Protein AF-A0A3M1WDZ5-F1 (afdb_monomer_lite)

Sequence (108 aa):
MSLNLARPCCDQDLTQYRHKVVRDLVWSLFSPDLVSPDWPGTANLEEDWLCRMLLDLLPALSELDSDPTPLQATLAERRSGRLGESFELLIRHALSLHPDIELLAHNL

Structure (mmCIF, N/CA/C/O backbone):
data_AF-A0A3M1WDZ5-F1
#
_entry.id   AF-A0A3M1WDZ5-F1
#
loop_
_atom_site.group_PDB
_atom_site.id
_atom_site.type_symbol
_atom_site.label_atom_id
_atom_site.label_alt_id
_atom_site.label_comp_id
_atom_site.label_asym_id
_atom_site.label_entity_id
_atom_site.label_seq_id
_atom_site.pdbx_PDB_ins_code
_atom_site.Cartn_x
_atom_site.Cartn_y
_atom_site.Cartn_z
_atom_site.occupancy
_atom_site.B_iso_or_equiv
_atom_site.auth_seq_id
_atom_site.auth_comp_id
_atom_site.auth_asym_id
_atom_site.auth_atom_id
_atom_site.pdbx_PDB_model_num
ATOM 1 N N . MET A 1 1 ? 2.492 11.455 -30.131 1.00 33.69 1 MET A N 1
ATOM 2 C CA . MET A 1 1 ? 2.454 9.987 -30.275 1.00 33.69 1 MET A CA 1
ATOM 3 C C . MET A 1 1 ? 2.326 9.439 -28.869 1.00 33.69 1 MET A C 1
ATOM 5 O O . MET A 1 1 ? 3.322 9.337 -28.172 1.00 33.69 1 MET A O 1
ATOM 9 N N . SER A 1 2 ? 1.088 9.299 -28.398 1.00 40.47 2 SER A N 1
ATOM 10 C CA . SER A 1 2 ? 0.787 8.926 -27.015 1.00 40.47 2 SER A CA 1
ATOM 11 C C . SER A 1 2 ? 1.029 7.431 -26.864 1.00 40.47 2 SER A C 1
ATOM 13 O O . SER A 1 2 ? 0.256 6.632 -27.386 1.00 40.47 2 SER A O 1
ATOM 15 N N . LEU A 1 3 ? 2.142 7.057 -26.239 1.00 40.06 3 LEU A N 1
ATOM 16 C CA . LEU A 1 3 ? 2.384 5.671 -25.867 1.00 40.06 3 LEU A CA 1
ATOM 17 C C . LEU A 1 3 ? 1.536 5.370 -24.631 1.00 40.06 3 LEU A C 1
ATOM 19 O O . LEU A 1 3 ? 1.578 6.103 -23.646 1.00 40.06 3 LEU A O 1
ATOM 23 N N . ASN A 1 4 ? 0.721 4.324 -24.739 1.00 44.72 4 ASN A N 1
ATOM 24 C CA . ASN A 1 4 ? 0.007 3.707 -23.631 1.00 44.72 4 ASN A CA 1
ATOM 25 C C . ASN A 1 4 ? 0.996 3.417 -22.491 1.00 44.72 4 ASN A C 1
ATOM 27 O O . ASN A 1 4 ? 1.801 2.500 -22.606 1.00 44.72 4 ASN A O 1
ATOM 31 N N . LEU A 1 5 ? 0.908 4.185 -21.403 1.00 47.34 5 LEU A N 1
ATOM 32 C CA . LEU A 1 5 ? 1.623 3.972 -20.135 1.00 47.34 5 LEU A CA 1
ATOM 33 C C . LEU A 1 5 ? 0.856 3.015 -19.204 1.00 47.34 5 LEU A C 1
ATOM 35 O O . LEU A 1 5 ? 0.986 3.074 -17.984 1.00 47.34 5 LEU A O 1
ATOM 39 N N . ALA A 1 6 ? -0.004 2.161 -19.760 1.00 50.31 6 ALA A N 1
ATOM 40 C CA . ALA A 1 6 ? -0.688 1.156 -18.967 1.00 50.31 6 ALA A CA 1
ATOM 41 C C . ALA A 1 6 ? 0.299 0.019 -18.694 1.00 50.31 6 ALA A C 1
ATOM 43 O O . ALA A 1 6 ? 0.453 -0.887 -19.514 1.00 50.31 6 ALA A O 1
ATOM 44 N N . ARG A 1 7 ? 0.982 0.083 -17.545 1.00 62.25 7 ARG A N 1
ATOM 45 C CA . ARG A 1 7 ? 1.660 -1.087 -16.983 1.00 62.25 7 ARG A CA 1
ATOM 46 C C . ARG A 1 7 ? 0.618 -2.204 -16.881 1.00 62.25 7 ARG A C 1
ATOM 48 O O . ARG A 1 7 ? -0.425 -1.978 -16.262 1.00 62.25 7 ARG A O 1
ATOM 55 N N . PRO A 1 8 ? 0.850 -3.394 -17.451 1.00 55.88 8 PRO A N 1
ATOM 56 C CA . PRO A 1 8 ? -0.162 -4.448 -17.503 1.00 55.88 8 PRO A CA 1
ATOM 57 C C . PRO A 1 8 ? -0.602 -4.944 -16.114 1.00 55.88 8 PRO A C 1
ATOM 59 O O . PRO A 1 8 ? -1.682 -5.510 -15.992 1.00 55.88 8 PRO A O 1
ATOM 62 N N . CYS A 1 9 ? 0.189 -4.699 -15.061 1.00 69.44 9 CYS A N 1
ATOM 63 C CA . CYS A 1 9 ? -0.180 -5.002 -13.674 1.00 69.44 9 CYS A CA 1
ATOM 64 C C . CYS A 1 9 ? -1.032 -3.911 -12.980 1.00 69.44 9 CYS A C 1
ATOM 66 O O . CYS A 1 9 ? -1.601 -4.170 -11.918 1.00 69.44 9 CYS A O 1
ATOM 68 N N . CYS A 1 10 ? -1.142 -2.708 -13.562 1.00 67.31 10 CYS A N 1
ATOM 69 C CA . CYS A 1 10 ? -1.760 -1.531 -12.935 1.00 67.31 10 CYS A CA 1
ATOM 70 C C . CYS A 1 10 ? -3.240 -1.305 -13.270 1.00 67.31 10 CYS A C 1
ATOM 72 O O . CYS A 1 10 ? -3.819 -0.322 -12.811 1.00 67.31 10 CYS A O 1
ATOM 74 N N . ASP A 1 11 ? -3.879 -2.202 -14.021 1.00 75.44 11 ASP A N 1
ATOM 75 C CA . ASP A 1 11 ? -5.310 -2.090 -14.328 1.00 75.44 11 ASP A CA 1
ATOM 76 C C . ASP A 1 11 ? -6.166 -2.680 -13.194 1.00 75.44 11 ASP A C 1
ATOM 78 O O . ASP A 1 11 ? -6.796 -3.729 -13.322 1.00 75.44 11 ASP A O 1
ATOM 82 N N . GLN A 1 12 ? -6.110 -2.038 -12.023 1.00 83.00 12 GLN A N 1
ATOM 83 C CA . GLN A 1 12 ? -6.920 -2.427 -10.872 1.00 83.00 12 GLN A CA 1
ATOM 84 C C . GLN A 1 12 ? -8.289 -1.750 -10.936 1.00 83.00 12 GLN A C 1
ATOM 86 O O . GLN A 1 12 ? -8.393 -0.522 -10.878 1.00 83.00 12 GLN A O 1
ATOM 91 N N . ASP A 1 13 ? -9.359 -2.549 -10.962 1.00 88.12 13 ASP A N 1
ATOM 92 C CA . ASP A 1 13 ? -10.712 -2.026 -10.787 1.00 88.12 13 ASP A CA 1
ATOM 93 C C . ASP A 1 13 ? -10.889 -1.543 -9.342 1.00 88.12 13 ASP A C 1
ATOM 95 O O . ASP A 1 13 ? -11.068 -2.329 -8.411 1.00 88.12 13 ASP A O 1
ATOM 99 N N . LEU A 1 14 ? -10.838 -0.227 -9.136 1.00 87.69 14 LEU A N 1
ATOM 100 C CA . LEU A 1 14 ? -11.003 0.376 -7.813 1.00 87.69 14 LEU A CA 1
ATOM 101 C C . LEU A 1 14 ? -12.413 0.186 -7.242 1.00 87.69 14 LEU A C 1
ATOM 103 O O . LEU A 1 14 ? -12.598 0.334 -6.034 1.00 87.69 14 LEU A O 1
ATOM 107 N N . THR A 1 15 ? -13.416 -0.113 -8.074 1.00 90.50 15 THR A N 1
ATOM 108 C CA . THR A 1 15 ? -14.806 -0.259 -7.621 1.00 90.50 15 THR A CA 1
ATOM 109 C C . THR A 1 15 ? -15.043 -1.546 -6.833 1.00 90.50 15 THR A C 1
ATOM 111 O O . THR A 1 15 ? -16.005 -1.609 -6.066 1.00 90.50 15 THR A O 1
ATOM 114 N N . GLN A 1 16 ? -14.136 -2.526 -6.938 1.00 93.12 16 GLN A N 1
ATOM 115 C CA . GLN A 1 16 ? -14.203 -3.768 -6.165 1.00 93.12 16 GLN A CA 1
ATOM 116 C C . GLN A 1 16 ? -13.961 -3.551 -4.661 1.00 93.12 16 GLN A C 1
ATOM 118 O O . GLN A 1 16 ? -14.474 -4.312 -3.843 1.00 93.12 16 GLN A O 1
ATOM 123 N N . TYR A 1 17 ? -13.227 -2.494 -4.291 1.00 95.56 17 TYR A N 1
ATOM 124 C CA . TYR A 1 17 ? -12.909 -2.172 -2.901 1.00 95.56 17 TYR A CA 1
ATOM 125 C C . TYR A 1 17 ? -14.002 -1.296 -2.288 1.00 95.56 17 TYR A C 1
ATOM 127 O O . TYR A 1 17 ? -14.306 -0.197 -2.772 1.00 95.56 17 TYR A O 1
ATOM 135 N N . ARG A 1 18 ? -14.589 -1.757 -1.186 1.00 97.06 18 ARG A N 1
ATOM 136 C CA . ARG A 1 18 ? -15.732 -1.129 -0.512 1.00 97.06 18 ARG A CA 1
ATOM 137 C C . ARG A 1 18 ? -15.321 0.137 0.219 1.00 97.06 18 ARG A C 1
ATOM 139 O O . ARG A 1 18 ? -16.028 1.153 0.156 1.00 97.06 18 ARG A O 1
ATOM 146 N N . HIS A 1 19 ? -14.170 0.118 0.882 1.00 97.62 19 HIS A N 1
ATOM 147 C CA . HIS A 1 19 ? -13.748 1.210 1.745 1.00 97.62 19 HIS A CA 1
ATOM 148 C C . HIS A 1 19 ? -12.919 2.242 0.982 1.00 97.62 19 HIS A C 1
ATOM 150 O O . HIS A 1 19 ? -11.922 1.927 0.340 1.00 97.62 19 HIS A O 1
ATOM 156 N N . LYS A 1 20 ? -13.297 3.526 1.101 1.00 95.38 20 LYS A N 1
ATOM 157 C CA . LYS A 1 20 ? -12.572 4.634 0.449 1.00 95.38 20 LYS A CA 1
ATOM 158 C C . LYS A 1 20 ? -11.081 4.614 0.790 1.00 95.38 20 LYS A C 1
ATOM 160 O O . LYS A 1 20 ? -10.255 4.831 -0.081 1.00 95.38 20 LYS A O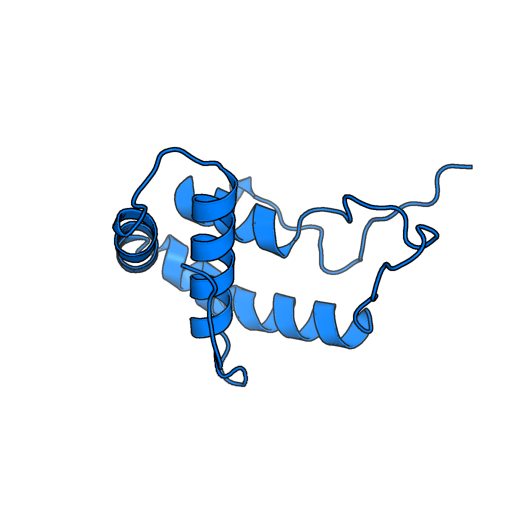 1
ATOM 165 N N . VAL A 1 21 ? -10.758 4.342 2.050 1.00 96.19 21 VAL A N 1
ATOM 166 C CA . VAL A 1 21 ? -9.379 4.325 2.535 1.00 96.19 21 VAL A CA 1
ATOM 167 C C . VAL A 1 21 ? -8.529 3.251 1.845 1.00 96.19 21 VAL A C 1
ATOM 169 O O . VAL A 1 21 ? -7.372 3.503 1.527 1.00 96.19 21 VAL A O 1
ATOM 172 N N . VAL A 1 22 ? -9.125 2.100 1.525 1.00 97.25 22 VAL A N 1
ATOM 173 C CA . VAL A 1 22 ? -8.460 1.025 0.782 1.00 97.25 22 VAL A CA 1
ATOM 174 C C . VAL A 1 22 ? -8.352 1.385 -0.698 1.00 97.25 22 VAL A C 1
ATOM 176 O O . VAL A 1 22 ? -7.292 1.207 -1.283 1.00 97.25 22 VAL A O 1
ATOM 179 N N . ARG A 1 23 ? -9.378 2.013 -1.293 1.00 96.62 23 ARG A N 1
ATOM 180 C CA . ARG A 1 23 ? -9.272 2.576 -2.655 1.00 96.62 23 ARG A CA 1
ATOM 181 C C . ARG A 1 23 ? -8.143 3.598 -2.786 1.00 96.62 23 ARG A C 1
ATOM 183 O O . ARG A 1 23 ? -7.438 3.579 -3.787 1.00 96.62 23 ARG A O 1
ATOM 190 N N . ASP A 1 24 ? -7.966 4.470 -1.793 1.00 95.12 24 ASP A N 1
ATOM 191 C CA . ASP A 1 24 ? -6.882 5.460 -1.781 1.00 95.12 24 ASP A CA 1
ATOM 192 C C . ASP A 1 24 ? -5.501 4.772 -1.716 1.00 95.12 24 ASP A C 1
ATOM 194 O O . ASP A 1 24 ? -4.563 5.207 -2.387 1.00 95.12 24 ASP A O 1
ATOM 198 N N . LEU A 1 25 ? -5.379 3.681 -0.945 1.00 96.44 25 LEU A N 1
ATOM 199 C CA . LEU A 1 25 ? -4.168 2.855 -0.881 1.00 96.44 25 LEU A CA 1
ATOM 200 C C . LEU A 1 25 ? -3.873 2.174 -2.223 1.00 96.44 25 LEU A C 1
ATOM 202 O O . LEU A 1 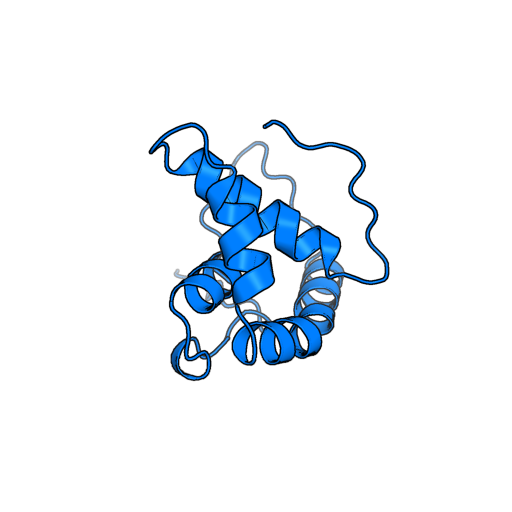25 ? -2.775 2.314 -2.750 1.00 96.44 25 LEU A O 1
ATOM 206 N N . VAL A 1 26 ? -4.864 1.487 -2.796 1.00 95.06 26 VAL A N 1
ATOM 207 C CA . VAL A 1 26 ? -4.739 0.799 -4.091 1.00 95.06 26 VAL A CA 1
ATOM 208 C C . VAL A 1 26 ? -4.390 1.800 -5.187 1.00 95.06 26 VAL A C 1
ATOM 210 O O . VAL A 1 26 ? -3.475 1.562 -5.968 1.00 95.06 26 VAL A O 1
ATOM 213 N N . TRP A 1 27 ? -5.047 2.961 -5.217 1.00 92.12 27 TRP A N 1
ATOM 214 C CA . TRP A 1 27 ? -4.704 4.011 -6.171 1.00 92.12 27 TRP A CA 1
ATOM 215 C C . TRP A 1 27 ? -3.251 4.462 -6.000 1.00 92.12 27 TRP A C 1
ATOM 217 O O . TRP A 1 27 ? -2.552 4.615 -6.989 1.00 92.12 27 TRP A O 1
ATOM 227 N N . SER A 1 28 ? -2.764 4.613 -4.767 1.00 92.50 28 SER A N 1
ATOM 228 C CA . SER A 1 28 ? -1.384 5.047 -4.503 1.00 92.50 28 SER A CA 1
ATOM 229 C C . SER A 1 28 ? -0.326 4.027 -4.948 1.00 92.50 28 SER A C 1
ATOM 231 O O . SER A 1 28 ? 0.805 4.413 -5.223 1.00 92.50 28 SER A O 1
ATOM 233 N N . LEU A 1 29 ? -0.685 2.742 -5.007 1.00 91.81 29 LEU A N 1
ATOM 234 C CA . LEU A 1 29 ? 0.192 1.642 -5.420 1.00 91.81 29 LEU A CA 1
ATOM 235 C C . LEU A 1 29 ? 0.171 1.390 -6.933 1.00 91.81 29 LEU A C 1
ATOM 237 O O . LEU A 1 29 ? 1.207 1.102 -7.523 1.00 91.81 29 LEU A O 1
ATOM 241 N N . PHE A 1 30 ? -1.007 1.494 -7.550 1.00 90.88 30 PHE A N 1
ATOM 242 C CA . PHE A 1 30 ? -1.238 1.113 -8.946 1.00 90.88 30 PHE A CA 1
ATOM 243 C C . PHE A 1 30 ? -1.521 2.309 -9.865 1.00 90.88 30 PHE A C 1
ATOM 245 O O . PHE A 1 30 ? -1.824 2.114 -11.041 1.00 90.88 30 PHE A O 1
ATOM 252 N N . SER A 1 31 ? -1.445 3.551 -9.370 1.00 86.75 31 SER A N 1
ATOM 253 C CA . SER A 1 31 ? -1.624 4.732 -10.218 1.00 86.75 31 SER A CA 1
ATOM 254 C C . SER A 1 31 ? -0.639 4.713 -11.389 1.00 86.75 31 SER A C 1
ATOM 256 O O . SER A 1 31 ? 0.510 4.303 -11.204 1.00 86.75 31 SER A O 1
ATOM 258 N N . PRO A 1 32 ? -1.038 5.217 -12.568 1.00 82.19 32 PRO A N 1
ATOM 259 C CA . PRO A 1 32 ? -0.103 5.453 -13.657 1.00 82.19 32 PRO A CA 1
ATOM 260 C C . PRO A 1 32 ? 1.064 6.335 -13.211 1.00 82.19 32 PRO A C 1
ATOM 262 O O . PRO A 1 32 ? 0.906 7.191 -12.334 1.00 82.19 32 PRO A O 1
ATOM 265 N N . ASP A 1 33 ? 2.212 6.170 -13.865 1.00 79.06 33 ASP A N 1
ATOM 266 C CA . ASP A 1 33 ? 3.380 7.003 -13.601 1.00 79.06 33 ASP A CA 1
ATOM 267 C C . ASP A 1 33 ? 3.024 8.489 -13.798 1.00 79.06 33 ASP A C 1
ATOM 269 O O . ASP A 1 33 ? 2.543 8.913 -14.852 1.00 79.06 33 ASP A O 1
ATOM 273 N N . LEU A 1 34 ? 3.247 9.293 -12.754 1.00 77.69 34 LEU A N 1
ATOM 274 C CA . LEU A 1 34 ? 2.948 10.732 -12.767 1.00 77.69 34 LEU A CA 1
ATOM 275 C C . LEU A 1 34 ? 4.039 11.558 -13.459 1.00 77.69 34 LEU A C 1
ATOM 277 O O . LEU A 1 34 ? 3.817 12.720 -13.804 1.00 77.69 34 LEU A O 1
ATOM 281 N N . VAL A 1 35 ? 5.226 10.977 -13.626 1.00 80.69 35 VAL A N 1
ATOM 282 C CA . VAL A 1 35 ? 6.403 11.622 -14.207 1.00 80.69 35 VAL A CA 1
ATOM 283 C C . VAL A 1 35 ? 6.820 10.835 -15.441 1.00 80.69 35 VAL A C 1
ATOM 285 O O . VAL A 1 35 ? 6.797 9.608 -15.435 1.00 80.69 35 VAL A O 1
ATOM 288 N N . SER A 1 36 ? 7.202 11.547 -16.504 1.00 80.75 36 SER A N 1
ATOM 289 C CA . SER A 1 36 ? 7.734 10.908 -17.709 1.00 80.75 36 SER A CA 1
ATOM 290 C C . SER A 1 36 ? 8.994 10.102 -17.371 1.00 80.75 36 SER A C 1
ATOM 292 O O . SER A 1 36 ? 9.858 10.642 -16.675 1.00 80.75 36 SER A O 1
ATOM 294 N N . PRO A 1 37 ? 9.163 8.883 -17.913 1.00 76.62 37 PRO A N 1
ATOM 295 C CA . PRO A 1 37 ? 10.386 8.103 -17.721 1.00 76.62 37 PRO A CA 1
ATOM 296 C C . PRO A 1 37 ? 11.639 8.795 -18.284 1.00 76.62 37 PRO A C 1
ATOM 298 O O . PRO A 1 37 ? 12.749 8.442 -17.898 1.00 76.62 37 PRO A O 1
ATOM 301 N N . ASP A 1 38 ? 11.469 9.790 -19.164 1.00 81.56 38 ASP A N 1
ATOM 302 C CA . ASP A 1 38 ? 12.557 10.588 -19.742 1.00 81.56 38 ASP A CA 1
ATOM 303 C C . ASP A 1 38 ? 13.000 11.762 -18.846 1.00 81.56 38 ASP A C 1
ATOM 305 O O . ASP A 1 38 ? 13.896 12.530 -19.211 1.00 81.56 38 ASP A O 1
ATOM 309 N N . TRP A 1 39 ? 12.347 11.980 -17.699 1.00 83.62 39 TRP A N 1
ATOM 310 C CA . TRP A 1 39 ? 12.650 13.123 -16.845 1.00 83.62 39 TRP A CA 1
ATOM 311 C C . TRP A 1 39 ? 13.995 12.940 -16.115 1.00 83.62 39 TRP A C 1
ATOM 313 O O . TRP A 1 39 ? 14.222 11.914 -15.475 1.00 83.62 39 TRP A O 1
ATOM 323 N N . PRO A 1 40 ? 14.905 13.933 -16.132 1.00 81.62 40 PRO A N 1
ATOM 324 C CA . PRO A 1 40 ? 16.194 13.801 -15.462 1.00 81.62 40 PRO A CA 1
ATOM 325 C C . PRO A 1 40 ? 16.044 13.490 -13.966 1.00 81.62 40 PRO A C 1
ATOM 327 O O . PRO A 1 40 ? 15.402 14.236 -13.227 1.00 81.62 40 PRO A O 1
ATOM 330 N N . GLY A 1 41 ? 16.678 12.406 -13.514 1.00 75.75 41 GLY A N 1
ATOM 331 C CA . GLY A 1 41 ? 16.643 11.980 -12.113 1.00 75.75 41 GLY A CA 1
ATOM 332 C C . GLY A 1 41 ? 15.504 11.022 -11.752 1.00 75.75 41 GLY A C 1
ATOM 333 O O . GLY A 1 41 ? 15.367 10.697 -10.574 1.00 75.75 41 GLY A O 1
ATOM 334 N N . THR A 1 42 ? 14.715 10.532 -12.715 1.00 71.88 42 THR A N 1
ATOM 335 C CA . THR A 1 42 ? 13.802 9.407 -12.467 1.00 71.88 42 THR A CA 1
ATOM 336 C C . THR A 1 42 ? 14.592 8.112 -12.313 1.00 71.88 42 THR A C 1
ATOM 338 O O . THR A 1 42 ? 15.125 7.564 -13.278 1.00 71.88 42 THR A O 1
ATOM 341 N N . ALA A 1 43 ? 14.677 7.615 -11.081 1.00 68.00 43 ALA A N 1
ATOM 342 C CA . ALA A 1 43 ? 15.089 6.244 -10.825 1.00 68.00 43 ALA A CA 1
ATOM 343 C C . ALA A 1 43 ? 13.885 5.335 -11.093 1.00 68.00 43 ALA A C 1
ATOM 345 O O . ALA A 1 43 ? 12.937 5.309 -10.309 1.00 68.00 43 ALA A O 1
ATOM 346 N N . ASN A 1 44 ? 13.912 4.620 -12.215 1.00 70.88 44 ASN A N 1
ATOM 347 C CA . ASN A 1 44 ? 12.873 3.652 -12.534 1.00 70.88 44 ASN A CA 1
ATOM 348 C C . ASN A 1 44 ? 13.221 2.320 -11.871 1.00 70.88 44 ASN A C 1
ATOM 350 O O . ASN A 1 44 ? 14.320 1.793 -12.050 1.00 70.88 44 ASN A O 1
ATOM 354 N N . LEU A 1 45 ? 12.282 1.789 -11.094 1.00 77.88 45 LEU A N 1
ATOM 355 C CA . LEU A 1 45 ? 12.341 0.402 -10.653 1.00 77.88 45 LEU A CA 1
ATOM 356 C C . LEU A 1 45 ? 12.152 -0.510 -11.869 1.00 77.88 45 LEU A C 1
ATOM 358 O O . LEU A 1 45 ? 11.353 -0.194 -12.755 1.00 77.88 45 LEU A O 1
ATOM 362 N N . GLU A 1 46 ? 12.859 -1.641 -11.878 1.00 85.19 46 GLU A N 1
ATOM 363 C CA . GLU A 1 46 ? 12.642 -2.721 -12.845 1.00 85.19 46 GLU A CA 1
ATOM 364 C C . GLU A 1 46 ? 11.149 -3.072 -12.882 1.00 85.19 46 GLU A C 1
ATOM 366 O O . GLU A 1 46 ? 10.553 -3.421 -11.858 1.00 85.19 46 GLU A O 1
ATOM 371 N N . GLU A 1 47 ? 10.533 -2.933 -14.057 1.00 82.31 47 GLU A N 1
ATOM 372 C CA . GLU A 1 47 ? 9.079 -3.003 -14.205 1.00 82.31 47 GLU A CA 1
ATOM 373 C C . GLU A 1 47 ? 8.527 -4.370 -13.797 1.00 82.31 47 GLU A C 1
ATOM 375 O O . GLU A 1 47 ? 7.549 -4.437 -13.053 1.00 82.31 47 GLU A O 1
ATOM 380 N N . ASP A 1 48 ? 9.207 -5.445 -14.194 1.00 85.56 48 ASP A N 1
ATOM 381 C CA . ASP A 1 48 ? 8.839 -6.815 -13.836 1.00 85.56 48 ASP A CA 1
ATOM 382 C C . ASP A 1 48 ? 8.885 -7.053 -12.326 1.00 85.56 48 ASP A C 1
ATOM 384 O O . ASP A 1 48 ? 8.022 -7.739 -11.775 1.00 85.56 48 ASP A O 1
ATOM 388 N N . TRP A 1 49 ? 9.896 -6.504 -11.648 1.00 87.44 49 TRP A N 1
ATOM 389 C CA . TRP A 1 49 ? 10.028 -6.636 -10.200 1.00 87.44 49 TRP A CA 1
ATOM 390 C C . TRP A 1 49 ? 8.914 -5.871 -9.484 1.00 87.44 49 TRP A C 1
ATOM 392 O O . TRP A 1 49 ? 8.245 -6.434 -8.619 1.00 87.44 49 TRP A O 1
ATOM 402 N N . LEU A 1 50 ? 8.671 -4.620 -9.889 1.00 86.56 50 LEU A N 1
ATOM 403 C CA . LEU A 1 50 ? 7.622 -3.789 -9.305 1.00 86.56 50 LEU A CA 1
ATOM 404 C C . LEU A 1 50 ? 6.239 -4.412 -9.525 1.00 86.56 50 LEU A C 1
ATOM 406 O O . LEU A 1 50 ? 5.457 -4.500 -8.585 1.00 86.56 50 LEU A O 1
ATOM 410 N N . CYS A 1 51 ? 5.952 -4.917 -10.726 1.00 88.06 51 CYS A N 1
ATOM 411 C CA . CYS A 1 51 ? 4.688 -5.595 -10.991 1.00 88.06 51 CYS A CA 1
ATOM 412 C C . CYS A 1 51 ? 4.491 -6.837 -10.114 1.00 88.06 51 CYS A C 1
ATOM 414 O O . CYS A 1 51 ? 3.393 -7.028 -9.602 1.00 88.06 51 CYS A O 1
ATOM 416 N N . ARG A 1 52 ? 5.522 -7.667 -9.903 1.00 89.31 52 ARG A N 1
ATOM 417 C CA . ARG A 1 52 ? 5.415 -8.834 -9.006 1.00 89.31 52 ARG A CA 1
ATOM 418 C C . ARG A 1 52 ? 5.134 -8.408 -7.568 1.00 89.31 52 ARG A C 1
ATOM 420 O O . ARG A 1 52 ? 4.146 -8.853 -7.003 1.00 89.31 52 ARG A O 1
ATOM 427 N N . MET A 1 53 ? 5.922 -7.467 -7.049 1.00 90.88 53 MET A N 1
ATOM 428 C CA . MET A 1 53 ? 5.757 -6.922 -5.698 1.00 90.88 53 MET A CA 1
ATOM 429 C C . MET A 1 53 ? 4.343 -6.363 -5.467 1.00 90.88 53 MET A C 1
ATOM 431 O O . MET A 1 53 ? 3.725 -6.613 -4.434 1.00 90.88 53 MET A O 1
ATOM 435 N N . LEU A 1 54 ? 3.789 -5.650 -6.451 1.00 91.06 54 LEU A N 1
ATOM 436 C CA . LEU A 1 54 ? 2.426 -5.126 -6.37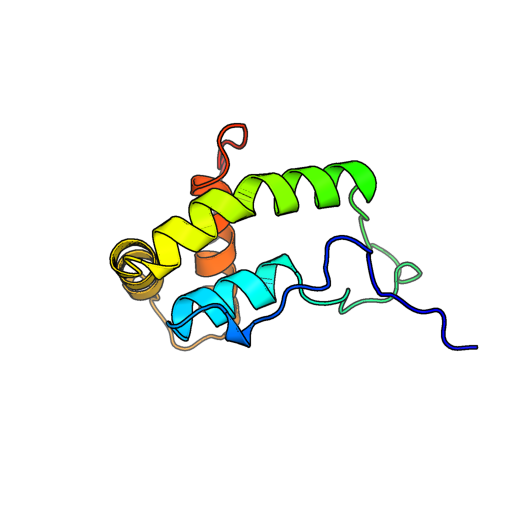7 1.00 91.06 54 LEU A CA 1
ATOM 437 C C . LEU A 1 54 ? 1.358 -6.227 -6.447 1.00 91.06 54 LEU A C 1
ATOM 439 O O . LEU A 1 54 ? 0.371 -6.168 -5.715 1.00 91.06 54 LEU A O 1
ATOM 443 N N . LEU A 1 55 ? 1.529 -7.230 -7.312 1.00 90.50 55 LEU A N 1
ATOM 444 C CA . LEU A 1 55 ? 0.590 -8.350 -7.420 1.00 90.50 55 LEU A CA 1
ATOM 445 C C . LEU A 1 55 ? 0.565 -9.205 -6.145 1.00 90.50 55 LEU A C 1
ATOM 447 O O . LEU A 1 55 ? -0.510 -9.644 -5.735 1.00 90.50 55 LEU A O 1
ATOM 451 N N . ASP A 1 56 ? 1.711 -9.375 -5.486 1.00 92.38 56 ASP A N 1
ATOM 452 C CA . ASP A 1 56 ? 1.833 -10.120 -4.228 1.00 92.38 56 ASP A CA 1
ATOM 453 C C . ASP A 1 56 ? 1.086 -9.439 -3.062 1.00 92.38 56 ASP A C 1
ATOM 455 O O . ASP A 1 56 ? 0.706 -10.100 -2.094 1.00 92.38 56 ASP A O 1
ATOM 459 N N . LEU A 1 57 ? 0.781 -8.139 -3.172 1.00 92.94 57 LEU A N 1
ATOM 460 C CA . LEU A 1 57 ? -0.045 -7.408 -2.204 1.00 92.94 57 LEU A CA 1
ATOM 461 C C . LEU A 1 57 ? -1.554 -7.631 -2.377 1.00 92.94 57 LEU A C 1
ATOM 463 O O . LEU A 1 57 ? -2.307 -7.354 -1.442 1.00 92.94 57 LEU A O 1
ATOM 467 N N . LEU A 1 58 ? -2.034 -8.114 -3.530 1.00 92.50 58 LEU A N 1
ATOM 468 C CA . LEU A 1 58 ? -3.476 -8.211 -3.807 1.00 92.50 58 LEU A CA 1
ATOM 469 C C . LEU A 1 58 ? -4.264 -9.030 -2.764 1.00 92.50 58 LEU A C 1
ATOM 471 O O . LEU A 1 58 ? -5.326 -8.559 -2.346 1.00 92.50 58 LEU A O 1
ATOM 475 N N . PRO A 1 59 ? -3.785 -10.200 -2.285 1.00 93.75 59 PRO A N 1
ATOM 476 C CA . PRO A 1 59 ? -4.477 -10.938 -1.228 1.00 93.75 59 PRO A CA 1
ATOM 477 C C . PRO A 1 59 ? -4.604 -10.120 0.063 1.00 93.75 59 PRO A C 1
ATOM 479 O O . PRO A 1 59 ? -5.701 -10.000 0.608 1.00 93.75 59 PRO A O 1
ATOM 482 N N . ALA A 1 60 ? -3.516 -9.476 0.496 1.00 95.00 60 ALA A N 1
ATOM 483 C CA . ALA A 1 60 ? -3.505 -8.638 1.693 1.00 95.00 60 ALA A CA 1
ATOM 484 C C . ALA A 1 60 ? -4.429 -7.416 1.548 1.00 95.00 60 ALA A C 1
ATOM 486 O O . ALA A 1 60 ? -5.112 -7.038 2.496 1.00 95.00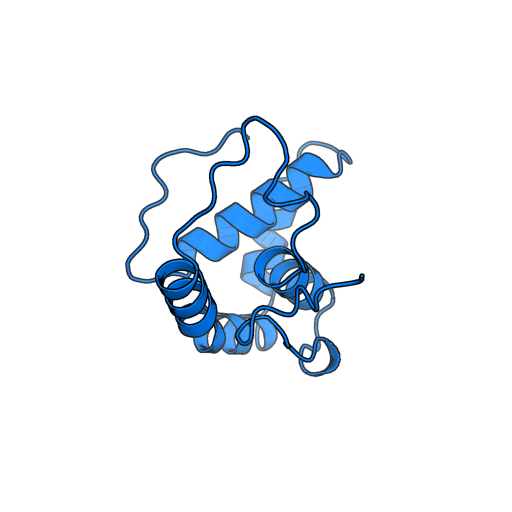 60 ALA A O 1
ATOM 487 N N . LEU A 1 61 ? -4.513 -6.819 0.354 1.00 95.06 61 LEU A N 1
ATOM 488 C CA . LEU A 1 61 ? -5.429 -5.710 0.069 1.00 95.06 61 LEU A CA 1
ATOM 489 C C . LEU A 1 61 ? -6.902 -6.147 0.116 1.00 95.06 61 LEU A C 1
ATOM 491 O O . LEU A 1 61 ? -7.747 -5.390 0.594 1.00 95.06 61 LEU A O 1
ATOM 495 N N . SER A 1 62 ? -7.218 -7.365 -0.336 1.00 94.62 62 SER A N 1
ATOM 496 C CA . SER A 1 62 ? -8.568 -7.934 -0.222 1.00 94.62 62 SER A CA 1
ATOM 497 C C . SER A 1 62 ? -8.952 -8.230 1.233 1.00 94.62 62 SER A C 1
ATOM 499 O O . SER A 1 62 ? -10.104 -8.023 1.625 1.00 94.62 62 SER A O 1
ATOM 501 N N . GLU A 1 63 ? -8.011 -8.720 2.040 1.00 96.25 63 GLU A N 1
ATOM 502 C CA . GLU A 1 63 ? -8.215 -8.920 3.479 1.00 96.25 63 GLU A CA 1
ATOM 503 C C . GLU A 1 63 ? -8.408 -7.577 4.196 1.00 96.25 63 GLU A C 1
ATOM 505 O O . GLU A 1 63 ? -9.347 -7.417 4.977 1.00 96.25 63 GLU A O 1
ATOM 510 N N . LEU A 1 64 ? -7.597 -6.576 3.851 1.00 97.44 64 LEU A N 1
ATOM 511 C CA . LEU A 1 64 ? -7.697 -5.221 4.388 1.00 97.44 64 LEU A CA 1
ATOM 512 C C . LEU A 1 64 ? -9.004 -4.513 3.999 1.00 97.44 64 LEU A C 1
ATOM 514 O O . LEU A 1 64 ? -9.510 -3.698 4.763 1.00 97.44 64 LEU A O 1
ATOM 518 N N . ASP A 1 65 ? -9.592 -4.807 2.838 1.00 97.69 65 ASP A N 1
ATOM 519 C CA . ASP A 1 65 ? -10.935 -4.304 2.508 1.00 97.69 65 ASP A CA 1
ATOM 520 C C . ASP A 1 65 ? -12.048 -5.027 3.274 1.00 97.69 65 ASP A C 1
ATOM 522 O O . ASP A 1 65 ? -13.146 -4.494 3.414 1.00 97.69 65 ASP A O 1
ATOM 526 N N . SER A 1 66 ? -11.785 -6.219 3.813 1.00 97.62 66 SER A N 1
ATOM 527 C CA . SER A 1 66 ? -12.734 -6.892 4.706 1.00 97.62 66 SER A CA 1
ATOM 528 C C . SER A 1 66 ? -12.717 -6.284 6.114 1.00 97.62 66 SER A C 1
ATOM 530 O O . SER A 1 66 ? -13.770 -6.199 6.748 1.00 97.62 66 SER A O 1
ATOM 532 N N . ASP A 1 67 ? -11.553 -5.814 6.575 1.00 97.62 67 ASP A N 1
ATOM 533 C CA . ASP A 1 67 ? -11.391 -5.021 7.799 1.00 97.62 67 ASP A CA 1
ATOM 534 C C . ASP A 1 67 ? -10.385 -3.864 7.596 1.00 97.62 67 ASP A C 1
ATOM 536 O O . ASP A 1 67 ? -9.176 -4.054 7.745 1.00 97.62 67 ASP A O 1
ATOM 540 N N . PRO A 1 68 ? -10.855 -2.633 7.306 1.00 97.62 68 PRO A N 1
ATOM 541 C CA . PRO A 1 68 ? -9.984 -1.486 7.046 1.00 97.62 68 PRO A CA 1
ATOM 542 C C . PRO A 1 68 ? -9.420 -0.850 8.326 1.00 97.62 68 PRO A C 1
ATOM 544 O O . PRO A 1 68 ? -8.704 0.154 8.241 1.00 97.62 68 PRO A O 1
ATOM 547 N N . THR A 1 69 ? -9.771 -1.362 9.511 1.00 97.94 69 THR A N 1
ATOM 548 C CA . THR A 1 69 ? -9.397 -0.774 10.807 1.00 97.94 69 THR A CA 1
ATOM 549 C C . THR A 1 69 ? -7.883 -0.565 10.956 1.00 97.94 69 THR A C 1
ATOM 551 O O . THR A 1 69 ? -7.493 0.527 11.382 1.00 97.94 69 THR A O 1
ATOM 554 N N . PRO A 1 70 ? -7.001 -1.510 10.561 1.00 97.25 70 PRO A N 1
ATOM 555 C CA . PRO A 1 70 ? -5.553 -1.319 10.669 1.00 97.25 70 PRO A CA 1
ATOM 556 C C . PRO A 1 70 ? -5.047 -0.118 9.860 1.00 97.25 70 PRO A C 1
ATOM 558 O O . PRO A 1 70 ? -4.264 0.692 10.358 1.00 97.25 70 PRO A O 1
ATOM 561 N N . LEU A 1 71 ? -5.544 0.052 8.633 1.00 97.50 71 LEU A N 1
ATOM 562 C CA . LEU A 1 71 ? -5.167 1.172 7.773 1.00 97.50 71 LEU A CA 1
ATOM 563 C C . LEU A 1 71 ? -5.702 2.502 8.313 1.00 97.50 71 LEU A C 1
ATOM 565 O O . LEU A 1 71 ? -5.006 3.516 8.285 1.00 97.50 71 LEU A O 1
ATOM 569 N N . GLN A 1 72 ? -6.925 2.510 8.844 1.00 97.31 72 GLN A N 1
ATOM 570 C CA . GLN A 1 72 ? -7.490 3.696 9.491 1.00 97.31 72 GLN A CA 1
ATOM 571 C C . GLN A 1 72 ? -6.667 4.117 10.711 1.00 97.31 72 GLN A C 1
ATOM 573 O O . GLN A 1 72 ? -6.413 5.309 10.876 1.00 97.31 72 GLN A O 1
ATOM 578 N N . ALA A 1 73 ? -6.212 3.157 11.520 1.00 96.88 73 ALA A N 1
ATOM 579 C CA . ALA A 1 73 ? -5.345 3.419 12.663 1.00 96.88 73 ALA A CA 1
ATOM 580 C C . ALA A 1 73 ? -4.007 4.031 12.221 1.00 96.88 73 ALA A C 1
ATOM 582 O O . ALA A 1 73 ? -3.618 5.068 12.753 1.00 96.88 73 ALA A O 1
ATOM 583 N N . THR A 1 74 ? -3.364 3.476 11.185 1.00 95.69 74 THR A N 1
ATOM 584 C CA . THR A 1 74 ? -2.146 4.064 10.600 1.00 95.69 74 THR A CA 1
ATOM 585 C C . THR A 1 74 ? -2.377 5.500 10.134 1.00 95.69 74 THR A C 1
ATOM 587 O O . THR A 1 74 ? -1.577 6.394 10.392 1.00 95.69 74 THR A O 1
ATOM 590 N N . LEU A 1 75 ? -3.497 5.761 9.466 1.00 94.81 75 LEU A N 1
ATOM 591 C CA . LEU A 1 75 ? -3.813 7.093 8.961 1.00 94.81 75 LEU A CA 1
ATOM 592 C C . LEU A 1 75 ? -4.269 8.068 10.052 1.00 94.81 75 LEU A C 1
ATOM 594 O O . LEU A 1 75 ? -4.297 9.268 9.796 1.00 94.81 75 LEU A O 1
ATOM 598 N N . ALA A 1 76 ? -4.605 7.598 11.250 1.00 94.44 76 ALA A N 1
ATOM 599 C CA . ALA A 1 76 ? -4.867 8.461 12.395 1.00 94.44 76 ALA A CA 1
ATOM 600 C C . ALA A 1 76 ? -3.573 9.029 13.010 1.00 94.44 76 ALA A C 1
ATOM 602 O O . ALA A 1 76 ? -3.639 10.002 13.755 1.00 94.44 76 ALA A O 1
ATOM 603 N N . GLU A 1 77 ? -2.399 8.484 12.665 1.00 93.12 77 GLU A N 1
ATOM 604 C CA . GLU A 1 77 ? -1.092 8.995 13.112 1.00 93.12 77 GLU A CA 1
ATOM 605 C C . GLU A 1 77 ? -0.709 10.339 12.472 1.00 93.12 77 GLU A C 1
ATOM 607 O O . GLU A 1 77 ? 0.250 10.980 12.910 1.00 93.12 77 GLU A O 1
ATOM 612 N N . ARG A 1 78 ? -1.456 10.778 11.448 1.00 91.06 78 ARG A N 1
ATOM 613 C CA . ARG A 1 78 ? -1.261 12.067 10.772 1.00 91.06 78 ARG A CA 1
ATOM 614 C C . ARG A 1 78 ? -1.240 13.204 11.793 1.00 91.06 78 ARG A C 1
ATOM 616 O O . ARG A 1 78 ? -2.214 13.438 12.506 1.00 91.06 78 ARG A O 1
ATOM 623 N N . ARG A 1 79 ? -0.154 13.970 11.805 1.00 86.75 79 ARG A N 1
ATOM 624 C CA . ARG A 1 79 ? 0.036 15.151 12.657 1.00 86.75 79 ARG A CA 1
ATOM 625 C C . ARG A 1 79 ? -0.486 16.425 11.999 1.00 86.75 79 ARG A C 1
ATOM 627 O O . ARG A 1 79 ? -0.695 17.428 12.680 1.00 86.75 79 ARG A O 1
ATOM 634 N N . SER A 1 80 ? -0.690 16.414 10.681 1.00 86.19 80 SER A N 1
ATOM 635 C CA . SER A 1 80 ? -1.162 17.563 9.915 1.00 86.19 80 SER A CA 1
ATOM 636 C C . SER A 1 80 ? -2.154 17.181 8.811 1.00 86.19 80 SER A C 1
ATOM 638 O O . SER A 1 80 ? -2.325 16.021 8.449 1.00 86.19 80 SER A O 1
ATOM 640 N N . GLY A 1 81 ? -2.800 18.194 8.225 1.00 81.62 81 GLY A N 1
ATOM 641 C CA . GLY A 1 81 ? -3.633 18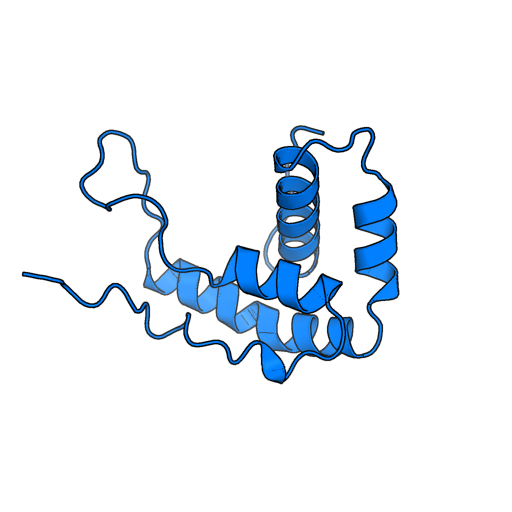.039 7.027 1.00 81.62 81 GLY A CA 1
ATOM 642 C C . GLY A 1 81 ? -2.847 18.042 5.709 1.00 81.62 81 GLY A C 1
ATOM 643 O O . GLY A 1 81 ? -3.446 18.241 4.653 1.00 81.62 81 GLY A O 1
ATOM 644 N N . ARG A 1 82 ? -1.510 17.911 5.735 1.00 85.25 82 ARG A N 1
ATOM 645 C CA . ARG A 1 82 ? -0.688 17.949 4.515 1.00 85.25 82 ARG A CA 1
ATOM 646 C C . ARG A 1 82 ? -0.877 16.656 3.725 1.00 85.25 82 ARG A C 1
ATOM 648 O O . ARG A 1 82 ? -0.776 15.558 4.263 1.00 85.25 82 ARG A O 1
ATOM 655 N N . LEU A 1 83 ? -1.092 16.794 2.419 1.00 80.94 83 LEU A N 1
ATOM 656 C CA . LEU A 1 83 ? -1.362 15.655 1.540 1.00 80.94 83 LEU A CA 1
ATOM 657 C C . LEU A 1 83 ? -0.211 14.633 1.521 1.00 80.94 83 LEU A C 1
ATOM 659 O O . LEU A 1 83 ? -0.464 13.432 1.561 1.00 80.94 83 LEU A O 1
ATOM 663 N N . GLY A 1 84 ? 1.039 15.110 1.530 1.00 87.25 84 GLY A N 1
ATOM 664 C CA . GLY A 1 84 ? 2.225 14.247 1.484 1.00 87.25 84 GLY A CA 1
ATOM 665 C C . GLY A 1 84 ? 2.334 13.282 2.667 1.00 87.25 84 GLY A C 1
ATOM 666 O O . GLY A 1 84 ? 2.704 12.133 2.478 1.00 87.25 84 GLY A O 1
ATOM 667 N N . GLU A 1 85 ? 1.920 13.707 3.861 1.00 90.38 85 GLU A N 1
ATOM 668 C CA . GLU A 1 85 ? 1.928 12.856 5.059 1.00 90.38 85 GLU A CA 1
ATOM 669 C C . GLU A 1 85 ? 0.928 11.700 4.936 1.00 90.38 85 GLU A C 1
ATOM 671 O O . GLU A 1 85 ? 1.212 10.568 5.311 1.00 90.38 85 GLU A O 1
ATOM 676 N N . SER A 1 86 ? -0.239 11.968 4.346 1.00 91.56 86 SER A N 1
ATOM 677 C CA . SER A 1 86 ? -1.239 10.925 4.111 1.00 91.56 86 SER A CA 1
ATOM 678 C C . SER A 1 86 ? -0.732 9.888 3.113 1.00 91.56 86 SER A C 1
ATOM 680 O O . SER A 1 86 ? -0.906 8.698 3.346 1.00 91.56 86 SER A O 1
ATOM 682 N N . PHE A 1 87 ? -0.092 10.339 2.031 1.00 92.06 87 PHE A N 1
ATOM 683 C CA . PHE A 1 87 ? 0.504 9.454 1.034 1.00 92.06 87 PHE A CA 1
ATOM 684 C C . PHE A 1 87 ? 1.616 8.591 1.636 1.00 92.06 87 PHE A C 1
ATOM 686 O O . PHE A 1 87 ? 1.624 7.380 1.443 1.00 92.06 87 PHE A O 1
ATOM 693 N N . GLU A 1 88 ? 2.511 9.182 2.428 1.00 93.38 88 GLU A N 1
ATOM 694 C CA . GLU A 1 88 ? 3.584 8.431 3.075 1.00 93.38 88 GLU A CA 1
ATOM 695 C C . GLU A 1 88 ? 3.046 7.341 4.008 1.00 93.38 88 GLU A C 1
ATOM 697 O O . GLU A 1 88 ? 3.517 6.209 3.954 1.00 93.38 88 GLU A O 1
ATOM 702 N N . LEU A 1 89 ? 2.018 7.635 4.808 1.00 95.50 89 LEU A N 1
ATOM 703 C CA . LEU A 1 89 ? 1.392 6.634 5.676 1.00 95.50 89 LEU A CA 1
ATOM 704 C C . LEU A 1 89 ? 0.732 5.495 4.889 1.00 95.50 89 LEU A C 1
ATOM 706 O O . LEU A 1 89 ? 0.789 4.352 5.339 1.00 95.50 89 LEU A O 1
ATOM 710 N N . LEU A 1 90 ? 0.134 5.784 3.726 1.00 95.94 90 LEU A N 1
ATOM 711 C CA . LEU A 1 90 ? -0.403 4.752 2.830 1.00 95.94 90 LEU A CA 1
ATOM 712 C C . LEU A 1 90 ? 0.717 3.824 2.345 1.00 95.94 90 LEU A C 1
ATOM 714 O O . LEU A 1 90 ? 0.624 2.612 2.523 1.00 95.94 90 LEU A O 1
ATOM 718 N N . ILE A 1 91 ? 1.797 4.386 1.795 1.00 94.12 91 ILE A N 1
ATOM 719 C CA . ILE A 1 91 ? 2.929 3.595 1.293 1.00 94.12 91 ILE A CA 1
ATOM 720 C C . ILE A 1 91 ? 3.595 2.812 2.427 1.00 94.12 91 ILE A C 1
ATOM 722 O O . ILE A 1 91 ? 3.851 1.621 2.280 1.00 94.12 91 ILE A O 1
ATOM 726 N N . ARG A 1 92 ? 3.805 3.436 3.590 1.00 95.38 92 ARG A N 1
ATOM 727 C CA . ARG A 1 92 ? 4.357 2.773 4.777 1.00 95.38 92 ARG A CA 1
ATOM 728 C C . ARG A 1 92 ? 3.514 1.567 5.188 1.00 95.38 92 ARG A C 1
ATOM 730 O O . ARG A 1 92 ? 4.068 0.508 5.468 1.00 95.38 92 ARG A O 1
ATOM 737 N N . HIS A 1 93 ? 2.189 1.721 5.207 1.00 96.19 93 HIS A N 1
ATOM 738 C CA . HIS A 1 93 ? 1.281 0.622 5.515 1.00 96.19 93 HIS A CA 1
ATOM 739 C C . HIS A 1 93 ? 1.396 -0.497 4.473 1.00 96.19 93 HIS A C 1
ATOM 741 O O . HIS A 1 93 ? 1.581 -1.647 4.854 1.00 96.19 93 HIS A O 1
ATOM 747 N N . ALA A 1 94 ? 1.374 -0.178 3.175 1.00 95.50 94 ALA A N 1
ATOM 748 C CA . ALA A 1 94 ? 1.524 -1.180 2.117 1.00 95.50 94 ALA A CA 1
ATOM 749 C C . ALA A 1 94 ? 2.827 -1.979 2.233 1.00 95.50 94 ALA A C 1
ATOM 751 O O . ALA A 1 94 ? 2.800 -3.203 2.156 1.00 95.50 94 ALA A O 1
ATOM 752 N N . LEU A 1 95 ? 3.956 -1.304 2.470 1.00 93.62 95 LEU A N 1
ATOM 753 C CA . LEU A 1 95 ? 5.249 -1.974 2.628 1.00 93.62 95 LEU A CA 1
ATOM 754 C C . LEU A 1 95 ? 5.254 -2.930 3.829 1.00 93.62 95 LEU A C 1
ATOM 756 O O . LEU A 1 95 ? 5.877 -3.980 3.751 1.00 93.62 95 LEU A O 1
ATOM 760 N N . SER A 1 96 ? 4.520 -2.611 4.902 1.00 93.56 96 SER A N 1
ATOM 761 C CA . SER A 1 96 ? 4.387 -3.496 6.070 1.00 93.56 96 SER A CA 1
ATOM 762 C C . SER A 1 96 ? 3.517 -4.738 5.833 1.00 93.56 96 SER A C 1
ATOM 764 O O . SER A 1 96 ? 3.585 -5.678 6.620 1.00 93.56 96 SER A O 1
ATOM 766 N N . LEU A 1 97 ? 2.702 -4.748 4.772 1.00 93.06 97 LEU A N 1
ATOM 767 C CA . LEU A 1 97 ? 1.892 -5.907 4.382 1.00 93.06 97 LEU A CA 1
ATOM 768 C C . LEU A 1 97 ? 2.671 -6.896 3.510 1.00 93.06 97 LEU A C 1
ATOM 770 O O . LEU A 1 97 ? 2.262 -8.049 3.386 1.00 93.06 97 LEU A O 1
ATOM 774 N N . HIS A 1 98 ? 3.758 -6.455 2.875 1.00 91.75 98 HIS A N 1
ATOM 775 C CA . HIS A 1 98 ? 4.498 -7.295 1.947 1.00 91.75 98 HIS A CA 1
ATOM 776 C C . HIS A 1 98 ? 5.406 -8.273 2.716 1.00 91.75 98 HIS A C 1
ATOM 778 O O . HIS A 1 98 ? 6.219 -7.832 3.529 1.00 91.75 98 HIS A O 1
ATOM 784 N N . PRO A 1 99 ? 5.332 -9.589 2.449 1.00 84.12 99 PRO A N 1
ATOM 785 C CA . PRO A 1 99 ? 6.037 -10.601 3.243 1.00 84.12 99 PRO A CA 1
ATOM 786 C C . PRO A 1 99 ? 7.565 -10.483 3.169 1.00 84.12 99 PRO A C 1
ATOM 788 O O . PRO A 1 99 ? 8.248 -10.740 4.157 1.00 84.12 99 PRO A O 1
ATOM 791 N N . ASP A 1 100 ? 8.091 -10.062 2.015 1.00 88.38 100 ASP A N 1
ATOM 792 C CA . ASP A 1 100 ? 9.536 -10.004 1.754 1.00 88.38 100 ASP A CA 1
ATOM 793 C C . ASP A 1 100 ? 10.134 -8.587 1.829 1.00 88.38 100 ASP A C 1
ATOM 795 O O . ASP A 1 100 ? 11.252 -8.359 1.363 1.00 88.38 100 ASP A O 1
ATOM 799 N N . ILE A 1 101 ? 9.397 -7.609 2.369 1.00 88.94 101 ILE A N 1
ATOM 800 C CA . ILE A 1 101 ? 9.892 -6.235 2.521 1.00 88.94 101 ILE A CA 1
ATOM 801 C C . ILE A 1 101 ? 10.021 -5.897 4.001 1.00 88.94 101 ILE A C 1
ATOM 803 O O . ILE A 1 101 ? 9.079 -6.014 4.778 1.00 88.94 101 ILE A O 1
ATOM 807 N N . GLU A 1 102 ? 11.195 -5.393 4.368 1.00 89.31 102 GLU A N 1
ATOM 808 C CA . GLU A 1 102 ? 11.441 -4.785 5.669 1.00 89.31 102 GLU A CA 1
ATOM 809 C C . GLU A 1 102 ? 11.515 -3.263 5.518 1.00 89.31 102 GLU A C 1
ATOM 811 O O . GLU A 1 102 ? 12.311 -2.725 4.742 1.00 89.31 102 GLU A O 1
ATOM 816 N N . LEU A 1 103 ? 10.688 -2.547 6.279 1.00 88.62 103 LEU A N 1
ATOM 817 C CA . LEU A 1 103 ? 10.754 -1.093 6.349 1.00 88.62 103 LEU A CA 1
ATOM 818 C C . LEU A 1 103 ? 11.941 -0.666 7.223 1.00 88.62 103 LEU A C 1
ATOM 820 O O . LEU A 1 103 ? 11.876 -0.743 8.447 1.00 88.62 103 LEU A O 1
ATOM 824 N N . LEU A 1 104 ? 13.003 -0.156 6.598 1.00 89.56 104 LEU A N 1
ATOM 825 C CA . LEU A 1 104 ? 14.204 0.292 7.316 1.00 89.56 104 LEU A CA 1
ATOM 826 C C . LEU A 1 104 ? 14.035 1.663 7.992 1.00 89.56 104 LEU A C 1
ATOM 828 O O . LEU A 1 104 ? 14.625 1.918 9.039 1.00 89.56 104 LEU A O 1
ATOM 832 N N . ALA A 1 105 ? 13.268 2.565 7.373 1.00 88.06 105 ALA A N 1
ATOM 833 C CA . ALA A 1 105 ? 13.021 3.918 7.865 1.00 88.06 105 ALA A CA 1
ATOM 834 C C . ALA A 1 105 ? 11.759 4.525 7.228 1.00 88.06 105 ALA A C 1
ATOM 836 O O . ALA A 1 105 ? 11.325 4.099 6.158 1.00 88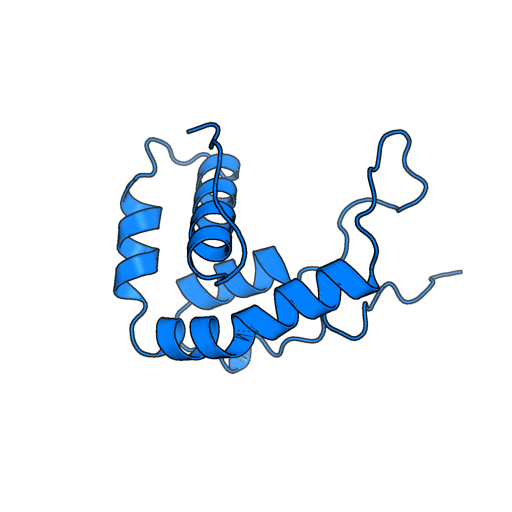.06 105 ALA A O 1
ATOM 837 N N . HIS A 1 106 ? 11.211 5.560 7.865 1.00 85.12 106 HIS A N 1
ATOM 838 C CA . HIS A 1 106 ? 10.194 6.459 7.312 1.00 85.12 106 HIS A CA 1
ATOM 839 C C . HIS A 1 106 ? 10.531 7.912 7.688 1.00 85.12 106 HIS A C 1
ATOM 841 O O . HIS A 1 106 ? 11.329 8.144 8.597 1.00 85.12 106 HIS A O 1
ATOM 847 N N . ASN A 1 107 ? 9.959 8.889 6.986 1.00 79.12 107 ASN A N 1
ATOM 848 C CA . ASN A 1 107 ? 10.282 10.310 7.153 1.00 79.12 107 ASN A CA 1
ATOM 849 C C . ASN A 1 107 ? 9.402 11.022 8.200 1.00 79.12 107 ASN A C 1
ATOM 851 O O . ASN A 1 107 ? 9.751 12.130 8.616 1.00 79.12 107 ASN A O 1
ATOM 855 N N . LEU A 1 108 ? 8.269 10.427 8.597 1.00 76.12 108 LEU A N 1
ATOM 856 C CA . LEU A 1 108 ? 7.342 10.959 9.620 1.00 76.12 108 LEU A CA 1
ATOM 857 C C . LEU A 1 108 ? 7.762 10.707 11.076 1.00 76.12 108 LEU A C 1
ATOM 859 O O . LEU A 1 108 ? 8.329 9.629 11.340 1.00 76.12 108 LEU A O 1
#

Secondary structure (DSSP, 8-state):
-------TT----GGG--SHHHHHHHHHHHPPPSS-TTSTT--PPPHHHHHHHHHHTHHHHHHHHH--HHHHHHHHT--SS-HHHHHHHHHHHHHHH-TT--------

Radius of gyration: 14.63 Å; chains: 1; bounding box: 32×29×43 Å

Foldseek 3Di:
DDDPQQLVLLPDDLVVQPDPLLSVLSCLLRPRDPDDPPDPPDDDDDSVVSSVQSVQCVVVSVVCSVPVVVLVVLQVVDPDPDPVSNSQSSVVVSQVSGPPHDDPDGDD

pLDDT: mean 85.97, std 13.44, range [33.69, 97.94]